Protein AF-A0A1V5WTZ1-F1 (afdb_monomer_lite)

Structure (mmCIF, N/CA/C/O backbone):
data_AF-A0A1V5WTZ1-F1
#
_entry.id   AF-A0A1V5WTZ1-F1
#
loop_
_atom_site.group_PDB
_atom_site.id
_atom_site.type_symbol
_atom_site.label_atom_id
_atom_site.label_alt_id
_atom_site.label_comp_id
_atom_site.label_asym_id
_atom_site.label_entity_id
_atom_site.label_seq_id
_atom_site.pdbx_PDB_ins_code
_atom_site.Cartn_x
_atom_site.Cartn_y
_atom_site.Cartn_z
_atom_site.occupancy
_atom_site.B_iso_or_equiv
_atom_site.auth_seq_id
_atom_site.auth_comp_id
_atom_site.auth_asym_id
_atom_site.auth_atom_id
_atom_site.pdbx_PDB_model_num
ATOM 1 N N . MET A 1 1 ? -8.950 -21.788 -24.283 1.00 41.41 1 MET A N 1
ATOM 2 C CA . MET A 1 1 ? -7.895 -20.776 -24.073 1.00 41.41 1 MET A CA 1
ATOM 3 C C . MET A 1 1 ? -7.491 -20.251 -25.435 1.00 41.41 1 MET A C 1
ATOM 5 O O . MET A 1 1 ? -7.030 -21.044 -26.254 1.00 41.41 1 MET A O 1
ATOM 9 N N . SER A 1 2 ? -7.776 -18.983 -25.724 1.00 34.81 2 SER A N 1
ATOM 10 C CA . SER A 1 2 ? -7.438 -18.378 -27.013 1.00 34.81 2 SER A CA 1
ATOM 11 C C . SER A 1 2 ? -6.019 -17.791 -26.952 1.00 34.81 2 SER A C 1
ATOM 13 O O . SER A 1 2 ? -5.591 -17.267 -25.925 1.00 34.81 2 SER A O 1
ATOM 15 N N . LYS A 1 3 ? -5.240 -17.939 -28.030 1.00 45.88 3 LYS A N 1
ATOM 16 C CA . LYS A 1 3 ? -3.930 -17.288 -28.163 1.00 45.88 3 LYS A CA 1
ATOM 17 C C . LYS A 1 3 ? -4.169 -15.789 -28.350 1.00 45.88 3 LYS A C 1
ATOM 19 O O . LYS A 1 3 ? -4.524 -15.381 -29.450 1.00 45.88 3 LYS A O 1
ATOM 24 N N . GLY A 1 4 ? -3.980 -15.002 -27.295 1.00 45.06 4 GLY A N 1
ATOM 25 C CA . GLY A 1 4 ? -4.087 -13.540 -27.354 1.00 45.06 4 GLY A CA 1
ATOM 26 C C . GLY A 1 4 ? -4.746 -12.887 -26.142 1.00 45.06 4 GLY A C 1
ATOM 27 O O . GLY A 1 4 ? -4.709 -11.667 -26.035 1.00 45.06 4 GLY A O 1
ATOM 28 N N . GLU A 1 5 ? -5.314 -13.664 -25.223 1.00 36.34 5 GLU A N 1
ATOM 29 C CA . GLU A 1 5 ? -5.867 -13.135 -23.976 1.00 36.34 5 GLU A CA 1
ATOM 30 C C . GLU A 1 5 ? -4.812 -13.239 -22.869 1.00 36.34 5 GLU A C 1
ATOM 32 O O . GLU A 1 5 ? -4.294 -14.320 -22.583 1.00 36.34 5 GLU A O 1
ATOM 37 N N . VAL A 1 6 ? -4.447 -12.090 -22.294 1.00 38.19 6 VAL A N 1
ATOM 38 C CA . VAL A 1 6 ? -3.572 -12.005 -21.122 1.00 38.19 6 VAL A CA 1
ATOM 39 C C . VAL A 1 6 ? -4.432 -12.311 -19.901 1.00 38.19 6 VAL A C 1
ATOM 41 O O . VAL A 1 6 ? -5.435 -11.633 -19.675 1.00 38.19 6 VAL A O 1
ATOM 44 N N . ASP A 1 7 ? -4.060 -13.324 -19.118 1.00 38.75 7 ASP A N 1
ATOM 45 C CA . ASP A 1 7 ? -4.671 -13.540 -17.809 1.00 38.75 7 ASP A CA 1
ATOM 46 C C . ASP A 1 7 ? -4.407 -12.294 -16.954 1.00 38.75 7 ASP A C 1
ATOM 48 O O . ASP A 1 7 ? -3.260 -11.962 -16.646 1.00 38.75 7 ASP A O 1
ATOM 52 N N . PHE A 1 8 ? -5.468 -11.576 -16.581 1.00 41.44 8 PHE A N 1
ATOM 53 C CA . PHE A 1 8 ? -5.378 -10.464 -15.641 1.00 41.44 8 PHE A CA 1
ATOM 54 C C . PHE A 1 8 ? -5.038 -11.014 -14.249 1.00 41.44 8 PHE A C 1
ATOM 56 O O . PHE A 1 8 ? -5.917 -11.261 -13.425 1.00 41.44 8 PHE A O 1
ATOM 63 N N . VAL A 1 9 ? -3.749 -11.206 -13.964 1.00 45.91 9 VAL A N 1
ATOM 64 C CA . VAL A 1 9 ? -3.251 -11.571 -12.628 1.00 45.91 9 VAL A CA 1
ATOM 65 C C . VAL A 1 9 ? -3.040 -10.300 -11.797 1.00 45.91 9 VAL A C 1
ATOM 67 O O . VAL A 1 9 ? -1.961 -10.039 -11.278 1.00 45.91 9 VAL A O 1
ATOM 70 N N . THR A 1 10 ? -4.066 -9.455 -11.679 1.00 54.47 10 THR A N 1
ATOM 71 C CA . THR A 1 10 ? -4.030 -8.307 -10.761 1.00 54.47 10 THR A CA 1
ATOM 72 C C . THR A 1 10 ? -4.789 -8.683 -9.498 1.00 54.47 10 THR A C 1
ATOM 74 O O . THR A 1 10 ? -6.021 -8.692 -9.489 1.00 54.47 10 THR A O 1
ATOM 77 N N . SER A 1 11 ? -4.078 -9.019 -8.420 1.00 72.00 11 SER A N 1
ATOM 78 C CA . SER A 1 11 ? -4.734 -9.158 -7.119 1.00 72.00 11 SER A CA 1
ATOM 79 C C . SER A 1 11 ? -5.006 -7.764 -6.557 1.00 72.00 11 SER A C 1
ATOM 81 O O . SER A 1 11 ? -4.118 -6.910 -6.547 1.00 72.00 11 SER A O 1
ATOM 83 N N . SER A 1 12 ? -6.224 -7.518 -6.063 1.00 77.19 12 SER A N 1
ATOM 84 C CA . SER A 1 12 ? -6.548 -6.259 -5.375 1.00 77.19 12 SER A CA 1
ATOM 85 C C . SER A 1 12 ? -5.566 -5.995 -4.233 1.00 77.19 12 SER A C 1
ATOM 87 O O . SER A 1 12 ? -5.152 -4.864 -4.029 1.00 77.19 12 SER A O 1
ATOM 89 N N . LEU A 1 13 ? -5.115 -7.058 -3.559 1.00 85.69 13 LEU A N 1
ATOM 90 C CA . LEU A 1 13 ? -4.076 -7.009 -2.535 1.00 85.69 13 LEU A CA 1
ATOM 91 C C . LEU A 1 13 ? -2.763 -6.412 -3.068 1.00 85.69 13 LEU A C 1
ATOM 93 O O . LEU A 1 13 ? -2.255 -5.458 -2.489 1.00 85.69 13 LEU A O 1
ATOM 97 N N . GLY A 1 14 ? -2.249 -6.927 -4.188 1.00 85.69 14 GLY A N 1
ATOM 98 C CA . GLY A 1 14 ? -1.000 -6.460 -4.788 1.00 85.69 14 GLY A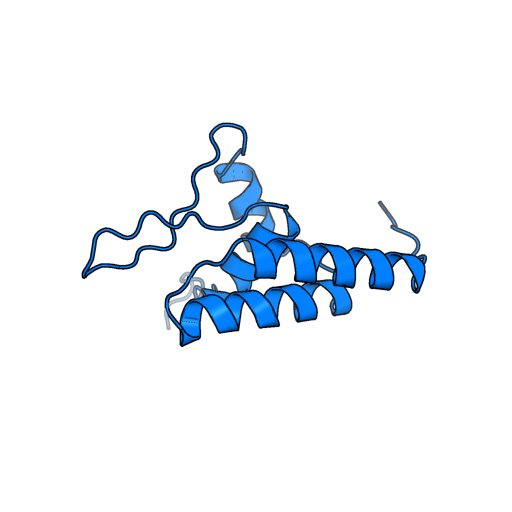 CA 1
ATOM 99 C C . GLY A 1 14 ? -1.070 -5.006 -5.245 1.00 85.69 14 GLY A C 1
ATOM 100 O O . GLY A 1 14 ? -0.144 -4.246 -4.973 1.00 85.69 14 GLY A O 1
ATOM 101 N N . LEU A 1 15 ? -2.178 -4.596 -5.869 1.00 88.06 15 LEU A N 1
ATOM 102 C CA . LEU A 1 15 ? -2.363 -3.208 -6.297 1.00 88.06 15 LEU A CA 1
ATOM 103 C C . LEU A 1 15 ? -2.464 -2.251 -5.100 1.00 88.06 15 LEU A C 1
ATOM 105 O O . LEU A 1 15 ? -1.830 -1.200 -5.101 1.00 88.06 15 LEU A O 1
ATOM 109 N N . ILE A 1 16 ? -3.214 -2.614 -4.053 1.00 89.50 16 ILE A N 1
ATOM 110 C CA . ILE A 1 16 ? -3.321 -1.796 -2.834 1.00 89.50 16 ILE A CA 1
ATOM 111 C C . ILE A 1 16 ? -1.941 -1.648 -2.178 1.00 89.50 16 ILE A C 1
ATOM 113 O O . ILE A 1 16 ? -1.551 -0.534 -1.826 1.00 89.50 16 ILE A O 1
ATOM 117 N N . SER A 1 17 ? -1.183 -2.741 -2.043 1.00 90.81 17 SER A N 1
ATOM 118 C CA . SER A 1 17 ? 0.172 -2.712 -1.479 1.00 90.81 17 SER A CA 1
ATOM 119 C C . SER A 1 17 ? 1.134 -1.862 -2.307 1.00 90.81 17 SER A C 1
ATOM 121 O O . SER A 1 17 ? 1.869 -1.057 -1.739 1.00 90.81 17 SER A O 1
ATOM 123 N N . PHE A 1 18 ? 1.085 -1.986 -3.634 1.00 91.31 18 PHE A N 1
ATOM 124 C CA . PHE A 1 18 ? 1.880 -1.184 -4.563 1.00 91.31 18 PHE A CA 1
ATOM 125 C C . PHE A 1 18 ? 1.587 0.316 -4.418 1.00 91.31 18 PHE A C 1
ATOM 127 O O . PHE A 1 18 ? 2.496 1.119 -4.225 1.00 91.31 18 PHE A O 1
ATOM 134 N N . LEU A 1 19 ? 0.310 0.705 -4.412 1.00 91.75 19 LEU A N 1
ATOM 135 C CA . LEU A 1 19 ? -0.077 2.107 -4.238 1.00 91.75 19 LEU A CA 1
ATOM 136 C C . LEU A 1 19 ? 0.413 2.665 -2.893 1.00 91.75 19 LEU A C 1
ATOM 138 O O . LEU A 1 19 ? 0.958 3.769 -2.845 1.00 91.75 19 LEU A O 1
ATOM 142 N N . MET A 1 20 ? 0.302 1.892 -1.807 1.00 91.94 20 MET A N 1
ATOM 143 C CA . MET A 1 20 ? 0.818 2.317 -0.502 1.00 91.94 20 MET A CA 1
ATOM 144 C C . MET A 1 20 ? 2.341 2.475 -0.488 1.00 91.94 20 MET A C 1
ATOM 146 O O . MET A 1 20 ? 2.834 3.411 0.149 1.00 91.94 20 MET A O 1
ATOM 150 N N . TRP A 1 21 ? 3.072 1.623 -1.212 1.00 92.44 21 TRP A N 1
ATOM 151 C CA . TRP A 1 21 ? 4.520 1.751 -1.400 1.00 92.44 21 TRP A CA 1
ATOM 152 C C . TRP A 1 21 ? 4.891 3.062 -2.116 1.00 92.44 21 TRP A C 1
ATOM 154 O O . TRP A 1 21 ? 5.782 3.779 -1.659 1.00 92.44 21 TRP A O 1
ATOM 164 N N . HIS A 1 22 ? 4.103 3.483 -3.114 1.00 91.12 22 HIS A N 1
ATOM 165 C CA . HIS A 1 22 ? 4.191 4.815 -3.745 1.00 91.12 22 HIS A CA 1
ATOM 166 C C . HIS A 1 22 ? 3.640 5.964 -2.886 1.00 91.12 22 HIS A C 1
ATOM 168 O O . HIS A 1 22 ? 3.410 7.075 -3.367 1.00 91.12 22 HIS A O 1
ATOM 174 N N . ASN A 1 23 ? 3.445 5.727 -1.591 1.00 91.19 23 ASN A N 1
ATOM 175 C CA . ASN A 1 23 ? 2.935 6.691 -0.630 1.00 91.19 23 ASN A CA 1
ATOM 176 C C . ASN A 1 23 ? 1.494 7.168 -0.929 1.00 91.19 23 ASN A C 1
ATOM 178 O O . ASN A 1 23 ? 1.097 8.273 -0.546 1.00 91.19 23 ASN A O 1
ATOM 182 N N . ILE A 1 24 ? 0.701 6.331 -1.600 1.00 90.44 24 ILE A N 1
ATOM 183 C CA . ILE A 1 24 ? -0.701 6.577 -1.939 1.00 90.44 24 ILE A CA 1
ATOM 184 C C . ILE A 1 24 ? -1.577 5.642 -1.101 1.00 90.44 24 ILE A C 1
ATOM 186 O O . ILE A 1 24 ? -1.694 4.447 -1.357 1.00 90.44 24 ILE A O 1
ATOM 190 N N . TYR A 1 25 ? -2.241 6.213 -0.103 1.00 88.88 25 TYR A N 1
ATOM 191 C CA . TYR A 1 25 ? -3.163 5.486 0.765 1.00 88.88 25 TYR A CA 1
ATOM 192 C C . TYR A 1 25 ? -4.619 5.685 0.306 1.00 88.88 25 TYR A C 1
ATOM 194 O O . TYR A 1 25 ? -4.951 6.783 -0.159 1.00 88.88 25 TYR A O 1
ATOM 202 N N . PRO A 1 26 ? -5.498 4.668 0.408 1.00 84.50 26 PRO A N 1
ATOM 203 C CA . PRO A 1 26 ? -6.905 4.837 0.069 1.00 84.50 26 PRO A CA 1
ATOM 204 C C . PRO A 1 26 ? -7.590 5.837 1.011 1.00 84.50 26 PRO A C 1
ATOM 206 O O . PRO A 1 26 ? -7.206 6.020 2.168 1.00 84.50 26 PRO A O 1
ATOM 209 N N . TYR A 1 27 ? -8.618 6.504 0.495 1.00 78.75 27 TYR A N 1
ATOM 210 C CA . TYR A 1 27 ? -9.472 7.413 1.246 1.00 78.75 27 TYR A CA 1
ATOM 211 C C . TYR A 1 27 ? -10.664 6.667 1.837 1.00 78.75 27 TYR A C 1
ATOM 213 O O . TYR A 1 27 ? -11.326 5.893 1.147 1.00 78.75 27 TYR A O 1
ATOM 221 N N . ASP A 1 28 ? -10.994 7.009 3.080 1.00 66.50 28 ASP A N 1
ATOM 222 C CA . ASP A 1 28 ? -12.278 6.692 3.698 1.00 66.50 28 ASP A CA 1
ATOM 223 C C . ASP A 1 28 ? -13.360 7.620 3.121 1.00 66.50 28 ASP A C 1
ATOM 225 O O . ASP A 1 28 ? -13.700 8.663 3.678 1.00 66.50 28 ASP A O 1
ATOM 229 N N . LEU A 1 29 ? -13.815 7.316 1.908 1.00 55.78 29 LEU A N 1
ATOM 230 C CA . LEU A 1 29 ? -14.981 7.953 1.290 1.00 55.78 29 LEU A CA 1
ATOM 231 C C . LEU A 1 29 ? -16.112 6.928 1.213 1.00 55.78 29 LEU A C 1
ATOM 233 O O . LEU A 1 29 ? -16.683 6.668 0.154 1.00 55.78 29 LEU A O 1
ATOM 237 N N . THR A 1 30 ? -16.397 6.303 2.351 1.00 54.94 30 THR A N 1
ATOM 238 C CA . THR A 1 30 ? -17.431 5.284 2.463 1.00 54.94 30 THR A CA 1
ATOM 239 C C . THR A 1 30 ? -18.787 5.951 2.709 1.00 54.94 30 THR A C 1
ATOM 241 O O . THR A 1 30 ? -19.064 6.518 3.764 1.00 54.94 30 THR A O 1
ATOM 244 N N . LEU A 1 31 ? -19.657 5.925 1.696 1.00 53.53 31 LEU A N 1
ATOM 245 C CA . LEU A 1 31 ? -21.090 6.152 1.878 1.00 53.53 31 LEU A CA 1
ATOM 246 C C . LEU A 1 31 ? -21.691 4.791 2.221 1.00 53.53 31 LEU A C 1
ATOM 248 O O . LEU A 1 31 ? -21.835 3.936 1.347 1.00 53.53 31 LEU A O 1
ATOM 252 N N . GLN A 1 32 ? -22.005 4.554 3.496 1.00 52.59 32 GLN A N 1
ATOM 253 C CA . GLN A 1 32 ? -22.695 3.323 3.883 1.00 52.59 32 GLN A CA 1
ATOM 254 C C . GLN A 1 32 ? -23.952 3.116 3.014 1.00 52.59 32 GLN A C 1
ATOM 256 O O . GLN A 1 32 ? -24.680 4.084 2.772 1.00 52.59 32 GLN A O 1
ATOM 261 N N . PRO A 1 33 ? -24.234 1.885 2.541 1.00 54.03 33 PRO A N 1
ATOM 262 C CA . PRO A 1 33 ? -23.606 0.600 2.888 1.00 54.03 33 PRO A CA 1
ATOM 263 C C . PRO A 1 33 ? -22.460 0.159 1.951 1.00 54.03 33 PRO A C 1
ATOM 265 O O . PRO A 1 33 ? -21.998 -0.975 2.044 1.00 54.03 33 PRO A O 1
ATOM 268 N N . GLN A 1 34 ? -22.020 1.011 1.022 1.00 50.91 34 GLN A N 1
ATOM 269 C CA . GLN A 1 34 ? -21.035 0.664 -0.006 1.00 50.91 34 GLN A CA 1
ATOM 270 C C . GLN A 1 34 ? -19.677 1.277 0.346 1.00 50.91 34 GLN A C 1
ATOM 272 O O . GLN A 1 34 ? -19.419 2.463 0.145 1.00 50.91 34 GLN A O 1
ATOM 277 N N . VAL A 1 35 ? -18.795 0.444 0.894 1.00 53.97 35 VAL A N 1
ATOM 278 C CA . VAL A 1 35 ? -17.413 0.821 1.199 1.00 53.97 35 VAL A CA 1
ATOM 279 C C . VAL A 1 35 ? -16.589 0.691 -0.083 1.00 53.97 35 VAL A C 1
ATOM 281 O O . VAL A 1 35 ? -16.261 -0.413 -0.507 1.00 53.97 35 VAL A O 1
ATOM 284 N N . ALA A 1 36 ? -16.279 1.813 -0.732 1.00 55.03 36 ALA A N 1
ATOM 285 C CA . ALA A 1 36 ? -15.362 1.843 -1.869 1.00 55.03 36 ALA A CA 1
ATOM 286 C C . ALA A 1 36 ? -13.974 2.319 -1.411 1.00 55.03 36 ALA A C 1
ATOM 288 O O . ALA A 1 36 ? -13.847 3.405 -0.845 1.00 55.03 36 ALA A O 1
ATOM 289 N N . CYS A 1 37 ? -12.926 1.535 -1.695 1.00 65.00 37 CYS A N 1
ATOM 290 C CA . CYS A 1 37 ? -11.540 1.996 -1.574 1.00 65.00 37 CYS A CA 1
ATOM 291 C C . CYS A 1 37 ? -11.262 3.002 -2.696 1.00 65.00 37 CYS A C 1
ATOM 293 O O . CYS A 1 37 ? -11.003 2.620 -3.837 1.00 65.00 37 CYS A O 1
ATOM 295 N N . LEU A 1 38 ? -11.364 4.293 -2.386 1.00 72.56 38 LEU A N 1
ATOM 296 C CA . LEU A 1 38 ? -11.161 5.357 -3.363 1.00 72.56 38 LEU A CA 1
ATOM 297 C C . LEU A 1 38 ? -9.746 5.917 -3.267 1.00 72.56 38 LEU A C 1
ATOM 299 O O . LEU A 1 38 ? -9.297 6.337 -2.206 1.00 72.56 38 LEU A O 1
ATOM 303 N N . TYR A 1 39 ? -9.065 5.997 -4.403 1.00 78.94 39 TYR A N 1
ATOM 304 C CA . TYR A 1 39 ? -7.769 6.647 -4.523 1.00 78.94 39 TYR A CA 1
ATOM 305 C C . TYR A 1 39 ? -7.948 7.978 -5.245 1.00 78.94 39 TYR A C 1
ATOM 307 O O . TYR A 1 39 ? -8.345 8.019 -6.407 1.00 78.94 39 TYR A O 1
ATOM 315 N N . LYS A 1 40 ? -7.709 9.091 -4.545 1.00 72.19 40 LYS A N 1
ATOM 316 C CA . LYS A 1 40 ? -7.915 10.433 -5.101 1.00 72.19 40 LYS A CA 1
ATOM 317 C C . LYS A 1 40 ? -6.696 11.307 -4.858 1.00 72.19 40 LYS A C 1
ATOM 319 O O . LYS A 1 40 ? -6.623 12.025 -3.869 1.00 72.19 40 LYS A O 1
ATOM 324 N N . ASN A 1 41 ? -5.763 11.290 -5.802 1.00 80.31 41 ASN A N 1
ATOM 325 C CA . ASN A 1 41 ? -4.646 12.226 -5.82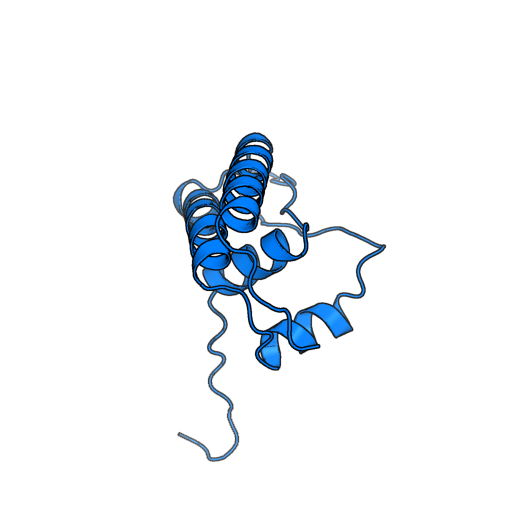6 1.00 80.31 41 ASN A CA 1
ATOM 326 C C . ASN A 1 41 ? -4.502 12.801 -7.239 1.00 80.31 41 ASN A C 1
ATOM 328 O O . ASN A 1 41 ? -4.214 12.070 -8.178 1.00 80.31 41 ASN A O 1
ATOM 332 N N . ARG A 1 42 ? -4.753 14.107 -7.399 1.00 83.06 42 ARG A N 1
ATOM 333 C CA . ARG A 1 42 ? -4.672 14.787 -8.708 1.00 83.06 42 ARG A CA 1
ATOM 334 C C . ARG A 1 42 ? -3.237 15.032 -9.169 1.00 83.06 42 ARG A C 1
ATOM 336 O O . ARG A 1 42 ? -3.036 15.349 -10.331 1.00 83.06 42 ARG A O 1
ATOM 343 N N . ASN A 1 43 ? -2.277 14.903 -8.259 1.00 87.88 43 ASN A N 1
ATOM 344 C CA . ASN A 1 43 ? -0.862 15.110 -8.540 1.00 87.88 43 ASN A CA 1
ATOM 345 C C . ASN A 1 43 ? -0.156 13.802 -8.932 1.00 87.88 43 ASN A C 1
ATOM 347 O O . ASN A 1 43 ? 1.054 13.807 -9.109 1.00 87.88 43 ASN A O 1
ATOM 351 N N . VAL A 1 44 ? -0.890 12.687 -8.999 1.00 88.12 44 VAL A N 1
ATOM 352 C CA . VAL A 1 44 ? -0.374 11.385 -9.432 1.00 88.12 44 VAL A CA 1
ATOM 353 C C . VAL A 1 44 ? -0.731 11.196 -10.898 1.00 88.12 44 VAL A C 1
ATOM 355 O O . VAL A 1 44 ? -1.905 11.312 -11.260 1.00 88.12 44 VAL A O 1
ATOM 358 N N . ASP A 1 45 ? 0.269 10.879 -11.719 1.00 92.12 45 ASP A N 1
ATOM 359 C CA . ASP A 1 45 ? 0.033 10.344 -13.055 1.00 92.12 45 ASP A CA 1
ATOM 360 C C . ASP A 1 45 ? -0.414 8.884 -12.924 1.00 92.12 45 ASP A C 1
ATOM 362 O O . ASP A 1 45 ? 0.380 7.960 -12.753 1.00 92.12 45 ASP A O 1
ATOM 366 N N . TRP A 1 46 ? -1.730 8.686 -12.914 1.00 87.38 46 TRP A N 1
ATOM 367 C CA . TRP A 1 46 ? -2.322 7.362 -12.752 1.00 87.38 46 TRP A CA 1
ATOM 368 C C . TRP A 1 46 ? -2.047 6.444 -13.938 1.00 87.38 46 TRP A C 1
ATOM 370 O O . TRP A 1 46 ? -2.057 5.232 -13.752 1.00 87.38 46 TRP A O 1
ATOM 380 N N . ALA A 1 47 ? -1.835 6.991 -15.138 1.00 89.06 47 ALA A N 1
ATOM 381 C CA . ALA A 1 47 ? -1.570 6.168 -16.309 1.00 89.06 47 ALA A CA 1
ATOM 382 C C . ALA A 1 47 ? -0.178 5.544 -16.191 1.00 89.06 47 ALA A C 1
ATOM 384 O O . ALA A 1 47 ? -0.060 4.320 -16.212 1.00 89.06 47 ALA A O 1
ATOM 385 N N . GLU A 1 48 ? 0.833 6.380 -15.951 1.00 90.88 48 GLU A N 1
ATOM 386 C CA . GLU A 1 48 ? 2.220 5.939 -15.782 1.00 90.88 48 GLU A CA 1
ATOM 387 C C . GLU A 1 48 ? 2.371 4.986 -14.588 1.00 90.88 48 GLU A C 1
ATOM 389 O O . GLU A 1 48 ? 2.983 3.925 -14.697 1.00 90.88 48 GLU A O 1
ATOM 394 N N . LEU A 1 49 ? 1.751 5.312 -13.450 1.00 90.12 49 LEU A N 1
ATOM 395 C CA . LEU A 1 49 ? 1.866 4.500 -12.239 1.00 90.12 49 LEU A CA 1
ATOM 396 C C . LEU A 1 49 ? 1.260 3.096 -12.403 1.00 90.12 49 LEU A C 1
ATOM 398 O O . LEU A 1 49 ? 1.830 2.106 -11.943 1.00 90.12 49 LEU A O 1
ATOM 402 N N . ILE A 1 50 ? 0.092 3.001 -13.041 1.00 89.19 50 ILE A N 1
ATOM 403 C CA . ILE A 1 50 ? -0.567 1.711 -13.279 1.00 89.19 50 ILE A CA 1
ATOM 404 C C . ILE A 1 50 ? 0.175 0.910 -14.352 1.00 89.19 50 ILE A C 1
ATOM 406 O O . ILE A 1 50 ? 0.305 -0.307 -14.217 1.00 89.19 50 ILE A O 1
ATOM 410 N N . GLU A 1 51 ? 0.718 1.574 -15.372 1.00 88.69 51 GLU A N 1
ATOM 411 C CA . GLU A 1 51 ? 1.595 0.933 -16.351 1.00 88.69 51 GLU A CA 1
ATOM 412 C C . GLU A 1 51 ? 2.858 0.361 -15.686 1.00 88.69 51 GLU A C 1
ATOM 414 O O . GLU A 1 51 ? 3.240 -0.776 -15.968 1.00 88.69 51 GLU A O 1
ATOM 419 N N . SER A 1 52 ? 3.457 1.083 -14.735 1.00 87.50 52 SER A N 1
ATOM 420 C CA . SER A 1 52 ? 4.603 0.600 -13.953 1.00 87.50 52 SER A CA 1
ATOM 421 C C . SER A 1 52 ? 4.274 -0.672 -13.159 1.00 87.50 52 SER A C 1
ATOM 423 O O . SER A 1 52 ? 4.993 -1.674 -13.224 1.00 87.50 52 SER A O 1
ATOM 425 N N . TYR A 1 53 ? 3.115 -0.693 -12.493 1.00 86.25 53 TYR A N 1
ATOM 426 C CA . TYR A 1 53 ? 2.626 -1.890 -11.807 1.00 86.25 53 TYR A CA 1
ATOM 427 C C . TYR A 1 53 ? 2.466 -3.080 -12.766 1.00 86.25 53 TYR A C 1
ATOM 429 O O . TYR A 1 53 ? 2.909 -4.191 -12.467 1.00 86.25 53 TYR A O 1
ATOM 437 N N . TRP A 1 54 ? 1.859 -2.859 -13.935 1.00 83.25 54 TRP A N 1
ATOM 438 C CA . TRP A 1 54 ? 1.612 -3.917 -14.921 1.00 83.25 54 TRP A CA 1
ATOM 439 C C . TRP A 1 54 ? 2.871 -4.391 -15.646 1.00 83.25 54 TRP A C 1
ATOM 441 O O . TRP A 1 54 ? 2.957 -5.563 -16.011 1.00 83.25 54 TRP A O 1
ATOM 451 N N . SER A 1 55 ? 3.852 -3.511 -15.831 1.00 85.94 55 SER A N 1
ATOM 452 C CA . SER A 1 55 ? 5.153 -3.851 -16.416 1.00 85.94 55 SER A CA 1
ATOM 453 C C . SER A 1 55 ? 6.083 -4.583 -15.439 1.00 85.94 55 SER A C 1
ATOM 455 O O . SER A 1 55 ? 7.110 -5.122 -15.858 1.00 85.94 55 SER A O 1
ATOM 457 N N . GLY A 1 56 ? 5.696 -4.688 -14.162 1.00 82.19 56 GLY A N 1
ATOM 458 C CA . GLY A 1 56 ? 6.387 -5.496 -13.162 1.00 82.19 56 GLY A CA 1
ATOM 459 C C . GLY A 1 56 ? 7.483 -4.745 -12.411 1.00 82.19 56 GLY A C 1
ATOM 460 O O . GLY A 1 56 ? 8.555 -5.313 -12.174 1.00 82.19 56 GLY A O 1
ATOM 461 N N . GLU A 1 57 ? 7.227 -3.489 -12.031 1.00 84.25 57 GLU A N 1
ATOM 462 C CA . GLU A 1 57 ? 8.101 -2.737 -11.127 1.00 84.25 57 GLU A CA 1
ATOM 463 C C . GLU A 1 57 ? 8.482 -3.570 -9.891 1.00 84.25 57 GLU A C 1
ATOM 465 O O . GLU A 1 57 ? 7.657 -4.232 -9.252 1.00 84.25 57 GLU A O 1
ATOM 470 N N . ARG A 1 58 ? 9.781 -3.575 -9.575 1.00 81.62 58 ARG A N 1
ATOM 471 C CA . ARG A 1 58 ? 10.344 -4.432 -8.531 1.00 81.62 58 ARG A CA 1
ATOM 472 C C . ARG A 1 58 ? 10.345 -3.709 -7.193 1.00 81.62 58 ARG A C 1
ATOM 474 O O . ARG A 1 58 ? 11.057 -2.727 -7.021 1.00 81.62 58 ARG A O 1
ATOM 481 N N . ILE A 1 59 ? 9.636 -4.277 -6.224 1.00 83.00 59 ILE A N 1
ATOM 482 C CA . ILE A 1 59 ? 9.636 -3.826 -4.830 1.00 83.00 59 ILE A CA 1
ATOM 483 C C . ILE A 1 59 ? 10.468 -4.810 -3.992 1.00 83.00 59 ILE A C 1
ATOM 485 O O . ILE A 1 59 ? 10.313 -6.025 -4.169 1.00 83.00 59 ILE A O 1
ATOM 489 N N . PRO A 1 60 ? 11.328 -4.340 -3.064 1.00 85.94 60 PRO A N 1
ATOM 490 C CA . PRO A 1 60 ? 11.983 -5.221 -2.103 1.00 85.94 60 PRO A CA 1
ATOM 491 C C . PRO A 1 60 ? 10.948 -6.054 -1.341 1.00 85.94 60 PRO A C 1
ATOM 493 O O . PRO A 1 60 ? 9.985 -5.519 -0.793 1.00 85.94 60 PRO A O 1
ATOM 496 N N . SER A 1 61 ? 11.137 -7.374 -1.290 1.00 84.62 61 SER A N 1
ATOM 497 C CA . SER A 1 61 ? 10.142 -8.291 -0.716 1.00 84.62 61 SER A CA 1
ATOM 498 C C . SER A 1 61 ? 9.819 -7.990 0.751 1.00 84.62 61 SER A C 1
ATOM 500 O O . SER A 1 61 ? 8.675 -8.168 1.160 1.00 84.62 61 SER A O 1
ATOM 502 N N . CYS A 1 62 ? 10.802 -7.500 1.510 1.00 83.94 62 CYS A N 1
ATOM 503 C CA . CYS A 1 62 ? 10.653 -7.064 2.897 1.00 83.94 62 CYS A CA 1
ATOM 504 C C . CYS A 1 62 ? 9.781 -5.811 3.047 1.00 83.94 62 CYS A C 1
ATOM 506 O O . CYS A 1 62 ? 9.017 -5.725 3.995 1.00 83.94 62 CYS A O 1
ATOM 508 N N . GLU A 1 63 ? 9.842 -4.850 2.120 1.00 87.25 63 GLU A N 1
ATOM 509 C CA . GLU A 1 63 ? 8.914 -3.713 2.146 1.00 87.25 63 GLU A CA 1
ATOM 510 C C . GLU A 1 63 ? 7.520 -4.161 1.714 1.00 87.25 63 GLU A C 1
ATOM 512 O O . GLU A 1 63 ? 6.522 -3.820 2.348 1.00 87.25 63 GLU A O 1
ATOM 517 N N . LEU A 1 64 ? 7.448 -4.963 0.648 1.00 87.88 64 LEU A N 1
ATOM 518 C CA . LEU A 1 64 ? 6.182 -5.452 0.115 1.00 87.88 64 LEU A CA 1
ATOM 519 C C . LEU A 1 64 ? 5.387 -6.233 1.169 1.00 87.88 64 LEU A C 1
ATOM 521 O O . LEU A 1 64 ? 4.172 -6.058 1.246 1.00 87.88 64 LEU A O 1
ATOM 525 N N . SER A 1 65 ? 6.042 -7.056 1.996 1.00 86.69 65 SER A N 1
ATOM 526 C CA . SER A 1 65 ? 5.363 -7.802 3.062 1.00 86.69 65 SER A CA 1
ATOM 527 C C . SER A 1 65 ? 4.654 -6.889 4.060 1.00 86.69 65 SER A C 1
ATOM 529 O O . SER A 1 65 ? 3.507 -7.171 4.411 1.00 86.69 65 SER A O 1
ATOM 531 N N . GLU A 1 66 ? 5.271 -5.770 4.445 1.00 91.94 66 GLU A N 1
ATOM 532 C CA . GLU A 1 66 ? 4.665 -4.801 5.367 1.00 91.94 66 GLU A CA 1
ATOM 533 C C . GLU A 1 66 ? 3.397 -4.179 4.761 1.00 91.94 66 GLU A C 1
ATOM 535 O O . GLU A 1 66 ? 2.333 -4.123 5.389 1.00 91.94 66 GLU A O 1
ATOM 540 N N . TYR A 1 67 ? 3.459 -3.795 3.484 1.00 92.50 67 TYR A N 1
ATOM 541 C CA . TYR A 1 67 ? 2.300 -3.249 2.777 1.00 92.50 67 TYR A CA 1
ATOM 542 C C . TYR A 1 67 ? 1.211 -4.294 2.498 1.00 92.50 67 TYR A C 1
ATOM 544 O O . TYR A 1 67 ? 0.029 -3.946 2.444 1.00 92.50 67 TYR A O 1
ATOM 552 N N . VAL A 1 68 ? 1.561 -5.570 2.326 1.00 91.00 68 VAL A N 1
ATOM 553 C CA . VAL A 1 68 ? 0.591 -6.667 2.166 1.00 91.00 68 VAL A CA 1
ATOM 554 C C . VAL A 1 68 ? -0.217 -6.880 3.443 1.00 91.00 68 VAL A C 1
ATOM 556 O O . VAL A 1 68 ? -1.431 -7.074 3.363 1.00 91.00 68 VAL A O 1
ATOM 559 N N . VAL A 1 69 ? 0.410 -6.783 4.618 1.00 92.31 69 VAL A N 1
ATOM 560 C CA . VAL A 1 69 ? -0.290 -6.909 5.907 1.00 92.31 69 VAL A CA 1
ATOM 561 C C . VAL A 1 69 ? -1.364 -5.831 6.052 1.00 92.31 69 VAL A C 1
ATOM 563 O O . VAL A 1 69 ? -2.513 -6.144 6.375 1.00 92.31 69 VAL A O 1
ATOM 566 N N . VAL A 1 70 ? -1.035 -4.572 5.746 1.00 91.81 70 VAL A N 1
ATOM 567 C CA . VAL A 1 70 ? -2.010 -3.470 5.813 1.00 91.81 70 VAL A CA 1
ATOM 568 C C . VAL A 1 70 ? -3.096 -3.610 4.750 1.00 91.81 70 VAL A C 1
ATOM 570 O O . VAL A 1 70 ? -4.272 -3.407 5.049 1.00 91.81 70 VAL A O 1
ATOM 573 N N . ALA A 1 71 ? -2.738 -3.990 3.523 1.00 89.62 71 ALA A N 1
ATOM 574 C CA . ALA A 1 71 ? -3.707 -4.169 2.446 1.00 89.62 71 ALA A CA 1
ATOM 575 C C . ALA A 1 71 ? -4.719 -5.272 2.786 1.00 89.62 71 ALA A C 1
ATOM 577 O O . ALA A 1 71 ? -5.924 -5.084 2.618 1.00 89.62 71 ALA A O 1
ATOM 578 N N . LYS A 1 72 ? -4.244 -6.389 3.346 1.00 89.50 72 LYS A N 1
ATOM 579 C CA . LYS A 1 72 ? -5.104 -7.468 3.833 1.00 89.50 72 LYS A CA 1
ATOM 580 C C . LYS A 1 72 ? -6.019 -6.988 4.957 1.00 89.50 72 LYS A C 1
ATOM 582 O O . LYS A 1 72 ? -7.209 -7.262 4.917 1.00 89.50 72 LYS A O 1
ATOM 587 N N . ARG A 1 73 ? -5.492 -6.208 5.906 1.00 89.31 73 ARG A N 1
ATOM 588 C CA . ARG A 1 73 ? -6.279 -5.612 6.994 1.00 89.31 73 ARG A CA 1
ATOM 589 C C . ARG A 1 73 ? -7.433 -4.749 6.465 1.00 89.31 73 ARG A C 1
ATOM 591 O O . ARG A 1 73 ? -8.558 -4.892 6.931 1.00 89.31 73 ARG A O 1
ATOM 598 N N . ILE A 1 74 ? -7.175 -3.899 5.471 1.00 86.12 74 ILE A N 1
ATOM 599 C CA . ILE A 1 74 ? -8.209 -3.063 4.836 1.00 86.12 74 ILE A CA 1
ATOM 600 C C . ILE A 1 74 ? -9.290 -3.932 4.182 1.00 86.12 74 ILE A C 1
ATOM 602 O O . ILE A 1 74 ? -10.476 -3.663 4.352 1.00 86.12 74 ILE A O 1
ATOM 606 N N . LEU A 1 75 ? -8.892 -4.980 3.455 1.00 83.88 75 LEU A N 1
ATOM 607 C CA . LEU A 1 75 ? -9.825 -5.869 2.758 1.00 83.88 75 LEU A CA 1
ATOM 608 C C . LEU A 1 75 ? -10.649 -6.744 3.717 1.00 83.88 75 LEU A C 1
ATOM 610 O O . LEU A 1 75 ? -11.839 -6.930 3.481 1.00 83.88 75 LEU A O 1
ATOM 614 N N . ASP A 1 76 ? -10.036 -7.250 4.789 1.00 84.88 76 ASP A N 1
ATOM 615 C CA . ASP A 1 76 ? -10.681 -8.146 5.756 1.00 84.88 76 ASP A CA 1
ATOM 616 C C . ASP A 1 76 ? -11.684 -7.397 6.652 1.00 84.88 76 ASP A C 1
ATOM 618 O O . ASP A 1 76 ? -12.758 -7.920 6.948 1.00 84.88 76 ASP A O 1
ATOM 622 N N . TYR A 1 77 ? -11.350 -6.172 7.081 1.00 83.62 77 TYR A N 1
ATOM 623 C CA . TYR A 1 77 ? -12.199 -5.381 7.982 1.00 83.62 77 TYR A CA 1
ATOM 624 C C . TYR A 1 77 ? -13.102 -4.375 7.259 1.00 83.62 77 TYR A C 1
ATOM 626 O O . TYR A 1 77 ? -14.057 -3.883 7.855 1.00 83.62 77 TYR A O 1
ATOM 634 N N . GLY A 1 78 ? -12.818 -4.046 5.994 1.00 78.50 78 GLY A N 1
ATOM 635 C CA . GLY A 1 78 ? -13.535 -2.993 5.267 1.00 78.50 78 GLY A CA 1
ATOM 636 C C . GLY A 1 78 ? -13.321 -1.596 5.861 1.00 78.50 78 GLY A C 1
ATOM 637 O O . GLY A 1 78 ? -14.133 -0.701 5.643 1.00 78.50 78 GLY A O 1
ATOM 638 N N . GLU A 1 79 ? -12.246 -1.410 6.626 1.00 82.75 79 GLU A N 1
ATOM 639 C CA . GLU A 1 79 ? -11.914 -0.167 7.318 1.00 82.75 79 GLU A CA 1
ATOM 640 C C . GLU A 1 79 ? -10.643 0.451 6.738 1.00 82.75 79 GLU A C 1
ATOM 642 O O . GLU A 1 79 ? -9.725 -0.248 6.309 1.00 82.75 79 GLU A O 1
ATOM 647 N N . ILE A 1 80 ? -10.560 1.780 6.765 1.00 84.88 80 ILE A N 1
ATOM 648 C CA . ILE A 1 80 ? -9.376 2.527 6.340 1.00 84.88 80 ILE A CA 1
ATOM 649 C C . ILE A 1 80 ? -8.940 3.410 7.505 1.00 84.88 80 ILE A C 1
ATOM 651 O O . ILE A 1 80 ? -9.528 4.460 7.762 1.00 84.88 80 ILE A O 1
ATOM 655 N N . GLN A 1 81 ? -7.887 3.004 8.217 1.00 87.06 81 GLN A N 1
ATOM 656 C CA . GLN A 1 81 ? -7.366 3.771 9.346 1.00 87.06 81 GLN A CA 1
ATOM 657 C C . GLN A 1 81 ? -6.004 4.379 9.016 1.00 87.06 81 GLN A C 1
ATOM 659 O O . GLN A 1 81 ? -5.025 3.678 8.770 1.00 87.06 81 GLN A O 1
ATOM 664 N N . LYS A 1 82 ? -5.906 5.712 9.101 1.00 86.69 82 LYS A N 1
ATOM 665 C CA . LYS A 1 82 ? -4.655 6.449 8.834 1.00 86.69 82 LYS A CA 1
ATOM 666 C C . LYS A 1 8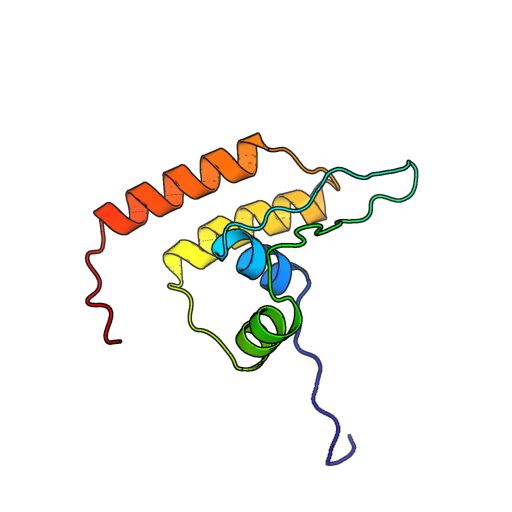2 ? -3.477 5.985 9.697 1.00 86.69 82 LYS A C 1
ATOM 668 O O . LYS A 1 82 ? -2.334 6.120 9.269 1.00 86.69 82 LYS A O 1
ATOM 673 N N . ILE A 1 83 ? -3.744 5.464 10.899 1.00 91.00 83 ILE A N 1
ATOM 674 C CA . ILE A 1 83 ? -2.700 4.965 11.799 1.00 91.00 83 ILE A CA 1
ATOM 675 C C . ILE A 1 83 ? -1.945 3.779 11.189 1.00 91.00 83 ILE A C 1
ATOM 677 O O . ILE A 1 83 ? -0.723 3.766 11.259 1.00 91.00 83 ILE A O 1
ATOM 681 N N . TRP A 1 84 ? -2.625 2.881 10.466 1.00 91.75 84 TRP A N 1
ATOM 682 C CA . TRP A 1 84 ? -1.984 1.728 9.822 1.00 91.75 84 TRP A CA 1
ATOM 683 C C . TRP A 1 84 ? -0.980 2.160 8.758 1.00 91.75 84 TRP A C 1
ATOM 685 O O . TRP A 1 84 ? 0.076 1.556 8.597 1.00 91.75 84 TRP A O 1
ATOM 695 N N . PHE A 1 85 ? -1.284 3.249 8.047 1.00 91.56 85 PHE A N 1
ATOM 696 C CA . PHE A 1 85 ? -0.359 3.807 7.071 1.00 91.56 85 PHE A CA 1
ATOM 697 C C . PHE A 1 85 ? 0.856 4.477 7.717 1.00 91.56 85 PHE A C 1
ATOM 699 O O . PHE A 1 85 ? 1.941 4.498 7.142 1.00 91.56 85 PHE A O 1
ATOM 706 N N . LYS A 1 86 ? 0.693 5.038 8.916 1.00 93.31 86 LYS A N 1
ATOM 707 C CA . LYS A 1 86 ? 1.819 5.586 9.671 1.00 93.31 86 LYS A CA 1
ATOM 708 C C . LYS A 1 86 ? 2.723 4.460 10.182 1.00 93.31 86 LYS A C 1
ATOM 710 O O . LYS A 1 86 ? 3.925 4.521 9.954 1.00 93.31 86 LYS A O 1
ATOM 715 N N . GLU A 1 87 ? 2.131 3.434 10.788 1.00 93.62 87 GLU A N 1
ATOM 716 C CA . GLU A 1 87 ? 2.828 2.260 11.332 1.00 93.62 87 GLU A CA 1
ATOM 717 C C . GLU A 1 87 ? 3.659 1.548 10.257 1.00 93.62 87 GLU A C 1
ATOM 719 O O . GLU A 1 87 ? 4.848 1.313 10.454 1.00 93.62 87 GLU A O 1
ATOM 724 N N . VAL A 1 88 ? 3.080 1.288 9.078 1.00 93.81 88 VAL A N 1
ATOM 725 C CA . VAL A 1 88 ? 3.807 0.612 7.989 1.00 93.81 88 VAL A CA 1
ATOM 726 C C . VAL A 1 88 ? 4.971 1.451 7.458 1.00 93.81 88 VAL A C 1
ATOM 728 O O . VAL A 1 88 ? 6.009 0.911 7.093 1.00 93.81 88 VAL A O 1
ATOM 731 N N . LYS A 1 89 ? 4.841 2.784 7.440 1.00 93.81 89 LYS A N 1
ATOM 732 C CA . LYS A 1 89 ? 5.930 3.672 7.014 1.00 93.81 89 LYS A CA 1
ATOM 733 C C . LYS A 1 89 ? 7.070 3.723 8.024 1.00 93.81 89 LYS A C 1
ATOM 735 O O . LYS A 1 89 ? 8.212 3.880 7.605 1.00 93.81 89 LYS A O 1
ATOM 740 N N . GLU A 1 90 ? 6.767 3.624 9.315 1.00 93.62 90 GLU A N 1
ATOM 741 C CA . GLU A 1 90 ? 7.779 3.499 10.368 1.00 93.62 90 GLU A CA 1
ATOM 742 C C . GLU A 1 90 ? 8.501 2.150 10.240 1.00 93.62 90 GLU A C 1
ATOM 744 O O . GLU A 1 90 ? 9.719 2.143 10.100 1.00 93.62 90 GLU A O 1
ATOM 749 N N . ALA A 1 91 ? 7.764 1.042 10.100 1.00 91.88 91 ALA A N 1
ATOM 750 C CA . ALA A 1 91 ? 8.350 -0.285 9.889 1.00 91.88 91 ALA A CA 1
ATOM 751 C C . ALA A 1 91 ? 9.250 -0.352 8.639 1.00 91.88 91 ALA A C 1
ATOM 753 O O . ALA A 1 91 ? 10.373 -0.846 8.696 1.00 91.88 91 ALA A O 1
ATOM 754 N N . VAL A 1 92 ? 8.799 0.201 7.507 1.00 90.56 92 VAL A N 1
ATOM 755 C CA . VAL A 1 92 ? 9.598 0.255 6.269 1.00 90.56 92 VAL A CA 1
ATOM 756 C C . VAL A 1 92 ? 10.826 1.151 6.421 1.00 90.56 92 VAL A C 1
ATOM 758 O O . VAL A 1 92 ? 11.872 0.862 5.840 1.00 90.56 92 VAL A O 1
ATOM 761 N N . LYS A 1 93 ? 10.725 2.240 7.188 1.00 90.81 93 LYS A N 1
ATOM 762 C CA . LYS A 1 93 ? 11.878 3.094 7.474 1.00 90.81 93 LYS A CA 1
ATOM 763 C C . LYS A 1 93 ? 12.935 2.319 8.261 1.00 90.81 93 LYS A C 1
ATOM 765 O O . LYS A 1 93 ? 14.087 2.336 7.841 1.00 90.81 93 LYS A O 1
ATOM 770 N N . ASP A 1 94 ? 12.537 1.621 9.319 1.00 89.75 94 ASP A N 1
ATOM 771 C CA . ASP A 1 94 ? 13.443 0.821 10.151 1.00 89.75 94 ASP A CA 1
ATOM 772 C C . ASP A 1 94 ? 14.105 -0.292 9.319 1.00 89.75 94 ASP A C 1
ATOM 774 O O . ASP A 1 94 ? 15.324 -0.445 9.312 1.00 89.75 94 ASP A O 1
ATOM 778 N N . LEU A 1 95 ? 13.319 -0.979 8.485 1.00 87.81 9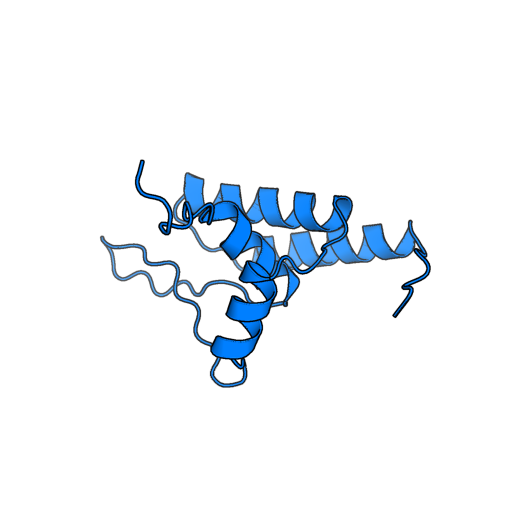5 LEU A N 1
ATOM 779 C CA . LEU A 1 95 ? 13.812 -1.980 7.538 1.00 87.81 95 LEU A CA 1
ATOM 780 C C . LEU A 1 95 ? 14.903 -1.429 6.601 1.00 87.81 95 LEU A C 1
ATOM 782 O O . LEU A 1 95 ? 15.931 -2.072 6.392 1.00 87.81 95 LEU A O 1
ATOM 786 N N . ARG A 1 96 ? 14.708 -0.228 6.046 1.00 86.75 96 ARG A N 1
ATOM 787 C CA . ARG A 1 96 ? 15.697 0.426 5.169 1.00 86.75 96 ARG A CA 1
ATOM 788 C C . ARG A 1 96 ? 16.966 0.861 5.906 1.00 86.75 96 ARG A C 1
ATOM 790 O O . ARG A 1 96 ? 17.997 1.050 5.261 1.00 86.75 96 ARG A O 1
ATOM 797 N N . GLU A 1 97 ? 16.913 1.048 7.224 1.00 85.44 97 GLU A N 1
ATOM 798 C CA . GLU A 1 97 ? 18.111 1.282 8.038 1.00 85.44 97 GLU A CA 1
ATOM 799 C C . GLU A 1 97 ? 18.939 -0.009 8.178 1.00 85.44 97 GLU A C 1
ATOM 801 O O . GLU A 1 97 ? 20.172 0.048 8.115 1.00 85.44 97 GLU A O 1
ATOM 806 N N . ASP A 1 98 ? 18.268 -1.163 8.256 1.00 78.94 98 ASP A N 1
ATOM 807 C CA . ASP A 1 98 ? 18.891 -2.485 8.406 1.00 78.94 98 ASP A CA 1
ATOM 808 C C . ASP A 1 98 ? 19.510 -3.026 7.112 1.00 78.94 98 ASP A C 1
ATOM 810 O O . ASP A 1 98 ? 20.532 -3.720 7.147 1.00 78.94 98 ASP A O 1
ATOM 814 N N . TYR A 1 99 ? 18.939 -2.694 5.950 1.00 70.44 99 TYR A N 1
ATOM 815 C CA . TYR A 1 99 ? 19.541 -3.024 4.664 1.00 70.44 99 TYR A CA 1
ATOM 816 C C . TYR A 1 99 ? 19.915 -1.769 3.873 1.00 70.44 99 TYR A C 1
ATOM 818 O O . TYR A 1 99 ? 19.103 -1.077 3.272 1.00 70.44 99 TYR A O 1
ATOM 826 N N . LYS A 1 100 ? 21.215 -1.505 3.761 1.00 60.97 100 LYS A N 1
ATOM 827 C CA . LYS A 1 100 ? 21.730 -0.650 2.686 1.00 60.97 100 LYS A CA 1
ATOM 828 C C . LYS A 1 100 ? 21.881 -1.506 1.431 1.00 60.97 100 LYS A C 1
ATOM 830 O O . LYS A 1 100 ? 22.994 -1.893 1.083 1.00 60.97 100 LYS A O 1
ATOM 835 N N . PHE A 1 101 ? 20.776 -1.868 0.775 1.00 52.06 101 PHE A N 1
ATOM 836 C CA . PHE A 1 101 ? 20.888 -2.477 -0.555 1.00 52.06 101 PHE A CA 1
ATOM 837 C C . PHE A 1 101 ? 21.520 -1.446 -1.506 1.00 52.06 101 PHE A C 1
ATOM 839 O O . PHE A 1 101 ? 21.089 -0.289 -1.516 1.00 52.06 101 PHE A O 1
ATOM 846 N N . PRO A 1 102 ? 22.526 -1.817 -2.316 1.00 51.94 102 PRO A N 1
ATOM 847 C CA . PRO A 1 102 ? 22.939 -0.973 -3.421 1.00 51.94 102 PRO A CA 1
ATOM 848 C C . PRO A 1 102 ? 21.789 -0.948 -4.429 1.00 51.94 102 PRO A C 1
ATOM 850 O O . PRO A 1 102 ? 21.458 -1.965 -5.039 1.00 51.94 102 PRO A O 1
ATOM 853 N N . ILE A 1 103 ? 21.153 0.212 -4.578 1.00 48.62 103 ILE A N 1
ATOM 854 C CA . ILE A 1 103 ? 20.225 0.462 -5.678 1.00 48.62 103 ILE A CA 1
ATOM 855 C C . ILE A 1 103 ? 21.095 0.527 -6.936 1.00 48.62 103 ILE A C 1
ATOM 857 O O . ILE A 1 103 ? 21.775 1.526 -7.169 1.00 48.62 103 ILE A O 1
ATOM 861 N N . PHE A 1 104 ? 21.141 -0.554 -7.713 1.00 38.75 104 PHE A N 1
ATOM 862 C CA . PHE A 1 104 ? 21.588 -0.457 -9.098 1.00 38.75 104 PHE A CA 1
ATOM 863 C C . PHE A 1 104 ? 20.445 0.19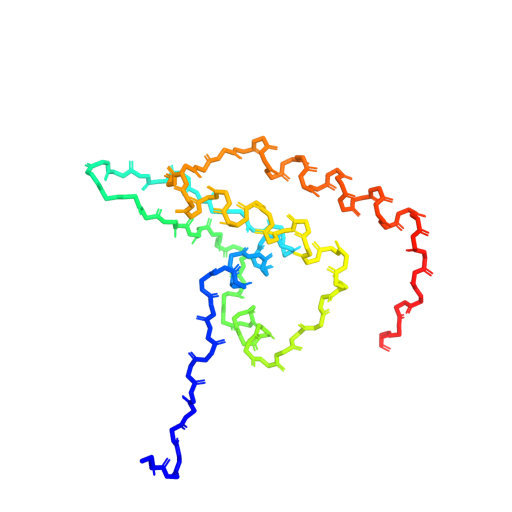8 -9.872 1.00 38.75 104 PHE A C 1
ATOM 865 O O . PHE A 1 104 ? 19.449 -0.459 -10.174 1.00 38.75 104 PHE A O 1
ATOM 872 N N . VAL A 1 105 ? 20.575 1.515 -10.055 1.00 37.75 105 VAL A N 1
ATOM 873 C CA . VAL A 1 105 ? 19.780 2.329 -10.985 1.00 37.75 105 VAL A CA 1
ATOM 874 C C . VAL A 1 105 ? 20.140 1.940 -12.412 1.00 37.75 105 VAL A C 1
ATOM 876 O O . VAL A 1 105 ? 21.358 1.792 -12.675 1.00 37.75 105 VAL A O 1
#

Sequence (105 aa):
MSKGEVDFVTSSLGLISFLMWHNIYPYDLTLQPQVACLYKNRNVDWAELIESYWSGERIPSCELSEYVVVAKRILDYGEIQKIWFKEVKEAVKDLREDYKFPIFV

Secondary structure (DSSP, 8-state):
--TT-------HHHHHHHHHHTT-PPEE--BTTB--EE---TTS-HHHHHHHHHHT----HHHHHHHHHHHHHHHHH----HHHHHHHHHHHHHHHHH-------

Foldseek 3Di:
DDPPDDPPP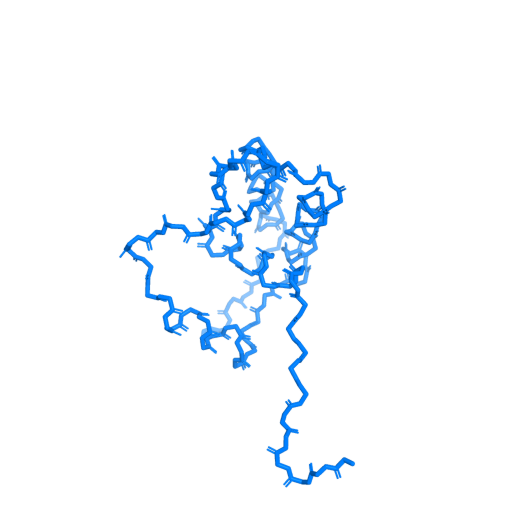DDLLQVQLLCLVVVFHFDQPDDPPDLDRHTDDPPDPPVVSVVCVVVPPDDDPQLSVLSSVVSVVCVVVVDGDVVSSVVSVVSVVVVCVVDPDPPPD

pLDDT: mean 77.5, std 17.51, range [34.81, 93.81]

Radius of gyration: 15.47 Å; chains: 1; bounding box: 46×36×40 Å